Protein AF-D7GGE2-F1 (afdb_monomer_lite)

Structure (mmCIF, N/CA/C/O backbone):
data_AF-D7GGE2-F1
#
_entry.id   AF-D7GGE2-F1
#
loop_
_atom_site.group_PDB
_atom_site.id
_atom_site.type_symbol
_atom_site.label_atom_id
_atom_site.label_alt_id
_atom_site.label_comp_id
_atom_site.label_asym_id
_atom_site.label_entity_id
_atom_site.label_seq_id
_atom_site.pdbx_PDB_ins_code
_atom_site.Cartn_x
_atom_site.Cartn_y
_atom_site.Cartn_z
_atom_site.occupancy
_atom_site.B_iso_or_equiv
_atom_site.auth_seq_id
_atom_site.auth_comp_id
_atom_site.auth_asym_id
_atom_site.auth_atom_id
_atom_site.pdbx_PDB_model_num
ATOM 1 N N . MET A 1 1 ? 4.630 -0.992 7.175 1.00 48.31 1 MET A N 1
ATOM 2 C CA . MET A 1 1 ? 3.558 -1.981 7.423 1.00 48.31 1 MET A CA 1
ATOM 3 C C . MET A 1 1 ? 2.567 -1.372 8.399 1.00 48.31 1 MET A C 1
ATOM 5 O O . MET A 1 1 ? 3.008 -0.940 9.459 1.00 48.31 1 MET A O 1
ATOM 9 N N . LEU A 1 2 ? 1.276 -1.287 8.055 1.00 56.94 2 LEU A N 1
ATOM 10 C CA . LEU A 1 2 ? 0.261 -0.749 8.968 1.00 56.94 2 LEU A CA 1
ATOM 11 C C . LEU A 1 2 ? -0.053 -1.756 10.081 1.00 56.94 2 LEU A C 1
ATOM 13 O O . LEU A 1 2 ? -1.083 -2.418 10.078 1.00 56.94 2 LEU A O 1
ATOM 17 N N . ARG A 1 3 ? 0.817 -1.790 11.096 1.00 64.12 3 ARG A N 1
ATOM 18 C CA . ARG A 1 3 ? 0.481 -2.307 12.434 1.00 64.12 3 ARG A CA 1
ATOM 19 C C . ARG A 1 3 ? -0.680 -1.531 13.081 1.00 64.12 3 ARG A C 1
ATOM 21 O O . ARG A 1 3 ? -1.171 -1.930 14.123 1.00 64.12 3 ARG A O 1
ATOM 28 N N . PHE A 1 4 ? -1.156 -0.459 12.445 1.00 60.34 4 PHE A N 1
ATOM 29 C CA . PHE A 1 4 ? -2.370 0.254 12.826 1.00 60.34 4 PHE A CA 1
ATOM 30 C C . PHE A 1 4 ? -3.636 -0.598 12.739 1.00 60.34 4 PHE A C 1
ATOM 32 O O . PHE A 1 4 ? -4.595 -0.276 13.414 1.00 60.34 4 PHE A O 1
ATOM 39 N N . MET A 1 5 ? -3.673 -1.685 11.963 1.00 64.19 5 MET A N 1
ATOM 40 C CA . MET A 1 5 ? -4.861 -2.548 11.976 1.00 64.19 5 MET A CA 1
ATOM 41 C C . MET A 1 5 ? -5.018 -3.321 13.294 1.00 64.19 5 MET A C 1
ATOM 43 O O . MET A 1 5 ? -6.125 -3.700 13.644 1.00 64.19 5 MET A O 1
ATOM 47 N N . LEU A 1 6 ? -3.925 -3.471 14.051 1.00 62.28 6 LEU A N 1
ATOM 48 C CA . LEU A 1 6 ? -3.840 -4.207 15.326 1.00 62.28 6 LEU A CA 1
ATOM 49 C C . LEU A 1 6 ? -4.468 -3.450 16.494 1.00 62.28 6 LEU A C 1
ATOM 51 O O . LEU A 1 6 ? -4.567 -3.945 17.609 1.00 62.28 6 LEU A O 1
ATOM 55 N N . LEU A 1 7 ? -4.846 -2.216 16.207 1.00 65.19 7 LEU A N 1
ATOM 56 C CA . LEU A 1 7 ? -5.537 -1.294 17.078 1.00 65.19 7 LEU A CA 1
ATOM 57 C C . LEU A 1 7 ? -7.049 -1.538 17.055 1.00 65.19 7 LEU A C 1
ATOM 59 O O . LEU A 1 7 ? -7.742 -1.140 17.982 1.00 65.19 7 LEU A O 1
ATOM 63 N N . ASP A 1 8 ? -7.547 -2.201 16.008 1.00 75.75 8 ASP A N 1
ATOM 64 C CA . ASP A 1 8 ? -8.946 -2.577 15.858 1.00 75.75 8 ASP A CA 1
ATOM 65 C C . ASP A 1 8 ? -9.090 -4.104 15.936 1.00 75.75 8 ASP A C 1
ATOM 67 O O . ASP A 1 8 ? -8.690 -4.839 15.020 1.00 75.75 8 ASP A O 1
ATOM 71 N N . SER A 1 9 ? -9.650 -4.591 17.046 1.00 74.81 9 SER A N 1
ATOM 72 C CA . SER A 1 9 ? -9.810 -6.024 17.317 1.00 74.81 9 SER A CA 1
ATOM 73 C C . SER A 1 9 ? -10.695 -6.716 16.285 1.00 74.81 9 SER A C 1
ATOM 75 O O . SER A 1 9 ? -10.420 -7.858 15.911 1.00 74.81 9 SER A O 1
ATOM 77 N N . ASP A 1 10 ? -11.716 -6.023 15.776 1.00 79.94 10 ASP A N 1
ATOM 78 C CA . ASP A 1 10 ? -12.676 -6.589 14.826 1.00 79.94 10 ASP A CA 1
ATOM 79 C C . ASP A 1 10 ? -12.024 -6.795 13.456 1.00 79.94 10 ASP A C 1
ATOM 81 O O . ASP A 1 10 ? -12.091 -7.891 12.884 1.00 79.94 10 ASP A O 1
ATOM 85 N N . SER A 1 11 ? -11.298 -5.783 12.964 1.00 79.56 11 SER A N 1
ATOM 86 C CA . SER A 1 11 ? -10.504 -5.894 11.735 1.00 79.56 11 SER A CA 1
ATOM 87 C C . SER A 1 11 ? -9.409 -6.957 11.855 1.00 79.56 11 SER A C 1
ATOM 89 O O . SER A 1 11 ? -9.222 -7.759 10.936 1.00 79.56 11 SER A O 1
ATOM 91 N N . THR A 1 12 ? -8.697 -7.005 12.985 1.00 77.38 12 THR A N 1
ATOM 92 C CA . THR A 1 12 ? -7.631 -7.996 13.217 1.00 77.38 12 THR A CA 1
ATOM 93 C C . THR A 1 12 ? -8.187 -9.417 13.243 1.00 77.38 12 THR A C 1
ATOM 95 O O . THR A 1 12 ? -7.659 -10.304 12.569 1.00 77.38 12 THR A O 1
ATOM 98 N N . SER A 1 13 ? -9.299 -9.627 13.950 1.00 78.69 13 SER A N 1
ATOM 99 C CA . SER A 1 13 ? -9.987 -10.917 14.025 1.00 78.69 13 SER A CA 1
ATOM 100 C C . SER A 1 13 ? -10.479 -11.378 12.655 1.00 78.69 13 SER A C 1
ATOM 102 O O . SER A 1 13 ? -10.303 -12.541 12.283 1.00 78.69 13 SER A O 1
ATOM 104 N N . ALA A 1 14 ? -11.078 -10.476 11.874 1.00 82.12 14 ALA A N 1
ATOM 105 C CA . ALA A 1 14 ? -11.549 -10.784 10.528 1.00 82.12 14 ALA A CA 1
ATOM 106 C C . ALA A 1 14 ? -10.396 -11.167 9.591 1.00 82.12 14 ALA A C 1
ATOM 108 O O . ALA A 1 14 ? -10.491 -12.162 8.869 1.00 82.12 14 ALA A O 1
ATOM 109 N N . PHE A 1 15 ? -9.289 -10.425 9.653 1.00 81.44 15 PHE A N 1
ATOM 110 C CA . PHE A 1 15 ? -8.089 -10.712 8.875 1.00 81.44 15 PHE A CA 1
ATOM 111 C C . PHE A 1 15 ? -7.464 -12.063 9.250 1.00 81.44 15 PHE A C 1
ATOM 113 O O . PHE A 1 15 ? -7.181 -12.877 8.372 1.00 81.44 15 PHE A O 1
ATOM 120 N N . ALA A 1 16 ? -7.310 -12.347 10.548 1.00 78.19 16 ALA A N 1
ATOM 121 C CA . ALA A 1 16 ? -6.766 -13.618 11.025 1.00 78.19 16 ALA A CA 1
ATOM 122 C C . ALA A 1 16 ? -7.660 -14.811 10.635 1.00 78.19 16 ALA A C 1
ATOM 124 O O . ALA A 1 16 ? -7.163 -15.845 10.202 1.00 78.19 16 ALA A O 1
ATOM 125 N N . ARG A 1 17 ? -8.993 -14.674 10.701 1.00 78.62 17 ARG A N 1
ATOM 126 C CA . ARG A 1 17 ? -9.925 -15.738 10.274 1.00 78.62 17 ARG A CA 1
ATOM 127 C C . ARG A 1 17 ? -9.842 -16.049 8.781 1.00 78.62 17 ARG A C 1
ATOM 129 O O . ARG A 1 17 ? -10.069 -17.195 8.396 1.00 78.62 17 ARG A O 1
ATOM 136 N N . ALA A 1 18 ? -9.534 -15.054 7.952 1.00 75.81 18 ALA A N 1
ATOM 137 C CA . ALA A 1 18 ? -9.360 -15.248 6.517 1.00 75.81 18 ALA A CA 1
ATOM 138 C C . ALA A 1 18 ? -8.073 -16.026 6.172 1.00 75.81 18 ALA A C 1
ATOM 140 O O . ALA A 1 18 ? -7.985 -16.599 5.085 1.00 75.81 18 ALA A O 1
ATOM 141 N N . HIS A 1 19 ? -7.109 -16.128 7.100 1.00 70.50 19 HIS A N 1
ATOM 142 C CA . HIS A 1 19 ? -5.792 -16.710 6.843 1.00 70.50 19 HIS A CA 1
ATOM 143 C C . HIS A 1 19 ? -5.395 -17.816 7.812 1.00 70.50 19 HIS A C 1
ATOM 145 O O . HIS A 1 19 ? -5.079 -17.583 8.970 1.00 70.50 19 HIS A O 1
ATOM 151 N N . ARG A 1 20 ? -5.228 -19.038 7.296 1.00 64.62 20 ARG A N 1
ATOM 152 C CA . ARG A 1 20 ? -4.764 -20.184 8.107 1.00 64.62 20 ARG A CA 1
ATOM 153 C C . ARG A 1 20 ? -3.349 -20.013 8.676 1.00 64.62 20 ARG A C 1
ATOM 155 O O . ARG A 1 20 ? -3.001 -20.698 9.635 1.00 64.62 20 ARG A O 1
ATOM 162 N N . ASN A 1 21 ? -2.545 -19.138 8.069 1.00 67.62 21 ASN A N 1
ATOM 163 C CA . ASN A 1 21 ? -1.145 -18.916 8.433 1.00 67.62 21 ASN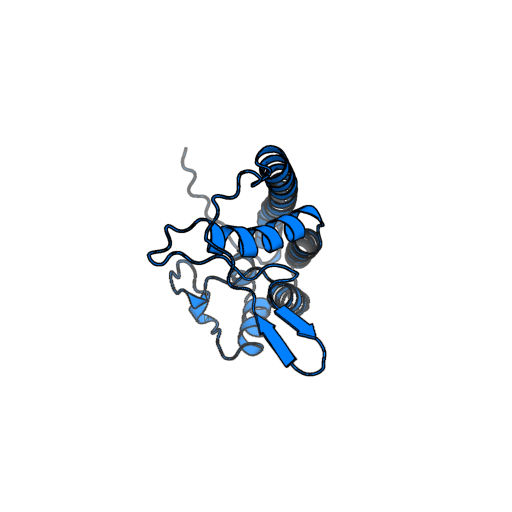 A CA 1
ATOM 164 C C . ASN A 1 21 ? -0.938 -17.732 9.382 1.00 67.62 21 ASN A C 1
ATOM 166 O O . ASN A 1 21 ? 0.179 -17.567 9.864 1.00 67.62 21 ASN A O 1
ATOM 170 N N . TYR A 1 22 ? -1.978 -16.931 9.633 1.00 70.88 22 TYR A N 1
ATOM 171 C CA . TYR A 1 22 ? -1.910 -15.791 10.538 1.00 70.88 22 TYR A CA 1
ATOM 172 C C . TYR A 1 22 ? -2.836 -16.027 11.721 1.00 70.88 22 TYR A C 1
ATOM 174 O O . TYR A 1 22 ? -4.004 -16.376 11.576 1.00 70.88 22 TYR A O 1
ATOM 182 N N . ARG A 1 23 ? -2.298 -15.838 12.916 1.00 71.94 23 ARG A N 1
ATOM 183 C CA . ARG A 1 23 ? -3.038 -15.861 14.172 1.00 71.94 23 ARG A CA 1
ATOM 184 C C . ARG A 1 23 ? -3.061 -14.452 14.727 1.00 71.94 23 ARG A C 1
ATOM 186 O O . ARG A 1 23 ? -2.125 -13.690 14.527 1.00 71.94 23 ARG A O 1
ATOM 193 N N . GLU A 1 24 ? -4.090 -14.128 15.494 1.00 71.31 24 GLU A N 1
ATOM 194 C CA . GLU A 1 24 ? -4.173 -12.846 16.202 1.00 71.31 24 GLU A CA 1
ATOM 195 C C . GLU A 1 24 ? -2.908 -12.569 17.042 1.00 71.31 24 GLU A C 1
ATOM 197 O O . GLU A 1 24 ? -2.369 -11.467 17.028 1.00 71.31 24 GLU A O 1
ATOM 202 N N . ALA A 1 25 ? -2.347 -13.616 17.658 1.00 73.38 25 ALA A N 1
ATOM 203 C CA . ALA A 1 25 ? -1.096 -13.553 18.414 1.00 73.38 25 ALA A CA 1
ATOM 204 C C . ALA A 1 25 ? 0.140 -13.145 17.584 1.00 73.38 25 ALA A C 1
ATOM 206 O O . ALA A 1 25 ? 1.079 -12.581 18.145 1.00 73.38 25 ALA A O 1
ATOM 207 N N . ASP A 1 26 ? 0.156 -13.381 16.264 1.00 71.25 26 ASP A N 1
ATOM 208 C CA . ASP A 1 26 ? 1.262 -12.947 15.391 1.00 71.25 26 ASP A CA 1
ATOM 209 C C . ASP A 1 26 ? 1.354 -11.418 15.312 1.00 71.25 26 ASP A C 1
ATOM 211 O O . ASP A 1 26 ? 2.394 -10.860 14.948 1.00 71.25 26 ASP A O 1
ATOM 215 N N . PHE A 1 27 ? 0.273 -10.748 15.703 1.00 69.44 27 PHE A N 1
ATOM 216 C CA . PHE A 1 27 ? 0.123 -9.312 15.703 1.00 69.44 27 PHE A CA 1
ATOM 217 C C . PHE A 1 27 ? 0.161 -8.677 17.098 1.00 69.44 27 PHE A C 1
ATOM 219 O O . PHE A 1 27 ? -0.226 -7.523 17.266 1.00 69.44 27 PHE A O 1
ATOM 226 N N . ALA A 1 28 ? 0.631 -9.390 18.120 1.00 67.44 28 ALA A N 1
ATOM 227 C CA . ALA A 1 28 ? 0.817 -8.767 19.424 1.00 67.44 28 ALA A CA 1
ATOM 228 C C . ALA A 1 28 ? 1.745 -7.530 19.316 1.00 67.44 28 ALA A C 1
ATOM 230 O O . ALA A 1 28 ? 2.724 -7.552 18.551 1.00 67.44 28 ALA A O 1
ATOM 231 N N . PRO A 1 29 ? 1.482 -6.448 20.076 1.00 64.88 29 PRO A N 1
ATOM 232 C CA . PRO A 1 29 ? 2.418 -5.335 20.198 1.00 64.88 29 PRO A CA 1
ATOM 233 C C . PRO A 1 29 ? 3.826 -5.843 20.535 1.00 64.88 29 PRO A C 1
ATOM 235 O O . PRO A 1 29 ? 3.981 -6.782 21.311 1.00 64.88 29 PRO A O 1
ATOM 238 N N . HIS A 1 30 ? 4.855 -5.237 19.936 1.00 65.56 30 HIS A N 1
ATOM 239 C CA . HIS A 1 30 ? 6.267 -5.629 20.103 1.00 65.56 30 HIS A CA 1
ATOM 240 C C . HIS A 1 30 ? 6.638 -7.043 19.619 1.00 65.56 30 HIS A C 1
ATOM 242 O O . HIS A 1 30 ? 7.744 -7.503 19.881 1.00 65.56 30 HIS A O 1
ATOM 248 N N . SER A 1 31 ? 5.765 -7.724 18.873 1.00 68.75 31 SER A N 1
ATOM 249 C CA . SER A 1 31 ? 6.117 -9.000 18.253 1.00 68.75 31 SER A CA 1
ATOM 250 C C . SER A 1 31 ? 7.208 -8.828 17.187 1.00 68.75 31 SER A C 1
ATOM 252 O O . SER A 1 31 ? 7.060 -8.062 16.222 1.00 68.75 31 SER A O 1
ATOM 254 N N . ASP A 1 32 ? 8.280 -9.604 17.342 1.00 69.38 32 ASP A N 1
ATOM 255 C CA . ASP A 1 32 ? 9.333 -9.805 16.339 1.00 69.38 32 ASP A CA 1
ATOM 256 C C . ASP A 1 32 ? 9.072 -11.037 15.462 1.00 69.38 32 ASP A C 1
ATOM 258 O O . ASP A 1 32 ? 9.879 -11.378 14.591 1.00 69.38 32 ASP A O 1
ATOM 262 N N . ALA A 1 33 ? 7.939 -11.721 15.661 1.00 70.44 33 ALA A N 1
ATOM 263 C CA . ALA A 1 33 ? 7.592 -12.890 14.872 1.00 70.44 33 ALA A CA 1
ATOM 264 C C . ALA A 1 33 ? 7.546 -12.514 13.391 1.00 70.44 33 ALA A C 1
ATOM 266 O O . ALA A 1 33 ? 6.838 -11.591 12.993 1.00 70.44 33 ALA A O 1
ATOM 267 N N . ARG A 1 34 ? 8.262 -13.270 12.553 1.00 68.38 34 ARG A N 1
ATOM 268 C CA . ARG A 1 34 ? 8.316 -13.040 11.101 1.00 68.38 34 ARG A CA 1
ATOM 269 C C . ARG A 1 34 ? 6.925 -12.997 10.459 1.00 68.38 34 ARG A C 1
ATOM 271 O O . ARG A 1 34 ? 6.727 -12.249 9.511 1.00 68.38 34 ARG A O 1
ATOM 278 N N . GLN A 1 35 ? 5.970 -13.762 10.986 1.00 67.94 35 GLN A N 1
ATOM 279 C CA . GLN A 1 35 ? 4.584 -13.761 10.506 1.00 67.94 35 GLN A CA 1
ATOM 280 C C . GLN A 1 35 ? 3.885 -12.418 10.741 1.00 67.94 35 GLN A C 1
ATOM 282 O O . GLN A 1 35 ? 3.046 -12.012 9.948 1.00 67.94 35 GLN A O 1
ATOM 287 N N . GLY A 1 36 ? 4.306 -11.651 11.743 1.00 63.38 36 GLY A N 1
ATOM 288 C CA . GLY A 1 36 ? 3.843 -10.284 11.934 1.00 63.38 36 GLY A CA 1
ATOM 289 C C . GLY A 1 36 ? 4.321 -9.314 10.850 1.00 63.38 36 GLY A C 1
ATOM 290 O O . GLY A 1 36 ? 3.873 -8.176 10.864 1.00 63.38 36 GLY A O 1
ATOM 291 N N . TRP A 1 37 ? 5.210 -9.713 9.924 1.00 68.56 37 TRP A N 1
ATOM 292 C CA . TRP A 1 37 ? 5.755 -8.877 8.846 1.00 68.56 37 TRP A CA 1
ATOM 293 C C . TRP A 1 37 ? 5.026 -9.146 7.524 1.00 68.56 37 TRP A C 1
ATOM 295 O O . TRP A 1 37 ? 5.500 -9.872 6.648 1.00 68.56 37 TRP A O 1
ATOM 305 N N . LEU A 1 38 ? 3.845 -8.550 7.384 1.00 70.56 38 LEU A N 1
ATOM 306 C CA . LEU A 1 38 ? 2.998 -8.670 6.203 1.00 70.56 38 LEU A CA 1
ATOM 307 C C . LEU A 1 38 ? 3.685 -8.102 4.950 1.00 70.56 38 LEU A C 1
ATOM 309 O O . LEU A 1 38 ? 4.233 -6.995 4.955 1.00 70.56 38 LEU A O 1
ATOM 313 N N . THR A 1 39 ? 3.627 -8.857 3.851 1.00 71.94 39 THR A N 1
ATOM 314 C CA . THR A 1 39 ? 4.181 -8.429 2.558 1.00 71.94 39 THR A CA 1
ATOM 315 C C . THR A 1 39 ? 3.194 -7.521 1.844 1.00 71.94 39 THR A C 1
ATOM 317 O O . THR A 1 39 ? 2.077 -7.935 1.558 1.00 71.94 39 THR A O 1
ATOM 320 N N . PHE A 1 40 ? 3.609 -6.305 1.500 1.00 80.69 40 PHE A N 1
ATOM 321 C CA . PHE A 1 40 ? 2.762 -5.366 0.775 1.00 80.69 40 PHE A CA 1
ATOM 322 C C . PHE A 1 40 ? 2.542 -5.825 -0.675 1.00 80.69 40 PHE A C 1
ATOM 324 O O . PHE A 1 40 ? 3.401 -5.642 -1.530 1.00 80.69 40 PHE A O 1
ATOM 331 N N . ASN A 1 41 ? 1.411 -6.482 -0.929 1.00 80.38 41 ASN A N 1
ATOM 332 C CA . ASN A 1 41 ? 1.017 -6.995 -2.239 1.00 80.38 41 ASN A CA 1
ATOM 333 C C . ASN A 1 41 ? -0.493 -6.798 -2.469 1.00 80.38 41 ASN A C 1
ATOM 335 O O . ASN A 1 41 ? -1.231 -6.422 -1.556 1.00 80.38 41 ASN A O 1
ATOM 339 N N . LYS A 1 42 ? -0.962 -7.046 -3.699 1.00 82.69 42 LYS A N 1
ATOM 340 C CA . LYS A 1 42 ? -2.371 -6.846 -4.082 1.00 82.69 42 LYS A CA 1
ATOM 341 C C . LYS A 1 42 ? -3.348 -7.632 -3.214 1.00 82.69 42 LYS A C 1
ATOM 343 O O . LYS A 1 42 ? -4.331 -7.061 -2.752 1.00 82.69 42 LYS A O 1
ATOM 348 N N . THR A 1 43 ? -3.058 -8.910 -2.991 1.00 83.69 43 THR A N 1
ATOM 349 C CA . THR A 1 43 ? -3.889 -9.797 -2.174 1.00 83.69 43 THR A CA 1
ATOM 350 C C . THR A 1 43 ? -4.028 -9.248 -0.760 1.00 83.69 43 THR A C 1
ATOM 352 O O . THR A 1 43 ? -5.146 -9.015 -0.313 1.00 83.69 43 THR A O 1
ATOM 355 N N . LEU A 1 44 ? -2.905 -8.911 -0.122 1.00 82.69 44 LEU A N 1
ATOM 356 C CA . LEU A 1 44 ? -2.891 -8.354 1.223 1.00 82.69 44 LEU A CA 1
ATOM 357 C C . LEU A 1 44 ? -3.723 -7.076 1.303 1.00 82.69 44 LEU A C 1
ATOM 359 O O . LEU A 1 44 ? -4.556 -6.943 2.188 1.00 82.69 44 LEU A O 1
ATOM 363 N N . VAL A 1 45 ? -3.512 -6.120 0.398 1.00 86.25 45 VAL A N 1
ATOM 364 C CA . VAL A 1 45 ? -4.232 -4.840 0.465 1.00 86.25 45 VAL A CA 1
ATOM 365 C C . VAL A 1 45 ? -5.737 -5.033 0.279 1.00 86.25 45 VAL A C 1
ATOM 367 O O . VAL A 1 45 ? -6.517 -4.430 1.011 1.00 86.25 45 VAL A O 1
ATOM 370 N N . SER A 1 46 ? -6.155 -5.921 -0.626 1.00 85.94 46 SER A N 1
ATOM 371 C CA . SER A 1 46 ? -7.571 -6.263 -0.798 1.00 85.94 46 SER A CA 1
ATOM 372 C C . SER A 1 46 ? -8.177 -6.887 0.467 1.00 85.94 46 SER A C 1
ATOM 374 O O . SER A 1 46 ? -9.314 -6.589 0.832 1.00 85.94 46 SER A O 1
ATOM 376 N N . GLU A 1 47 ? -7.411 -7.707 1.182 1.00 84.81 47 GLU A N 1
ATOM 377 C CA . GLU A 1 47 ? -7.837 -8.303 2.450 1.00 84.81 47 GLU A CA 1
ATOM 378 C C . GLU A 1 47 ? -7.910 -7.268 3.577 1.00 84.81 47 GLU A C 1
ATOM 380 O O . 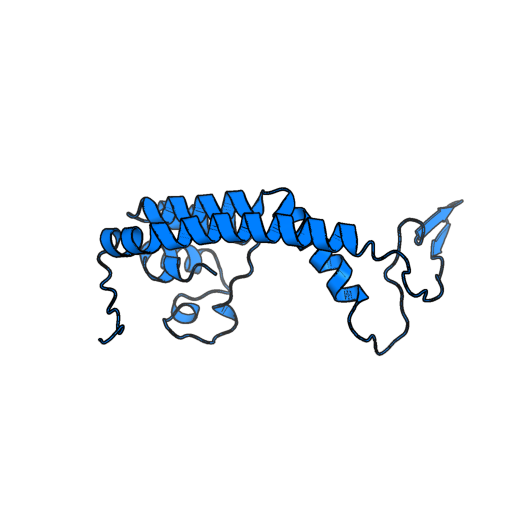GLU A 1 47 ? -8.868 -7.277 4.347 1.00 84.81 47 GLU A O 1
ATOM 385 N N . LEU A 1 48 ? -6.961 -6.327 3.643 1.00 85.50 48 LEU A N 1
ATOM 386 C CA . LEU A 1 48 ? -7.027 -5.190 4.569 1.00 85.50 48 LEU A CA 1
ATOM 387 C C . LEU A 1 48 ? -8.272 -4.332 4.286 1.00 85.50 48 LEU A C 1
ATOM 389 O O . LEU A 1 48 ? -8.948 -3.894 5.216 1.00 85.50 48 LEU A O 1
ATOM 393 N N . GLN A 1 49 ? -8.627 -4.120 3.013 1.00 88.50 49 GLN A N 1
ATOM 394 C CA . GLN A 1 49 ? -9.862 -3.417 2.644 1.00 88.50 49 GLN A CA 1
ATOM 395 C C . GLN A 1 49 ? -11.102 -4.179 3.115 1.00 88.50 49 GLN A C 1
ATOM 397 O O . GLN A 1 49 ? -12.040 -3.572 3.624 1.00 88.50 49 GLN A O 1
ATOM 402 N N . ALA A 1 50 ? -11.125 -5.503 2.953 1.00 87.94 50 ALA A N 1
ATOM 403 C CA . ALA A 1 50 ? -12.234 -6.325 3.424 1.00 87.94 50 ALA A CA 1
ATOM 404 C C . ALA A 1 50 ? -12.362 -6.288 4.956 1.00 87.94 50 ALA A C 1
ATOM 406 O O . ALA A 1 50 ? -13.470 -6.123 5.461 1.00 87.94 50 ALA A O 1
ATOM 407 N N . ALA A 1 51 ? -11.243 -6.382 5.680 1.00 84.69 51 ALA A N 1
ATOM 408 C CA . ALA A 1 51 ? -11.210 -6.336 7.140 1.00 84.69 51 ALA A CA 1
ATOM 409 C C . ALA A 1 51 ? -11.690 -4.980 7.682 1.00 84.69 51 ALA A C 1
ATOM 411 O O . ALA A 1 51 ? -12.592 -4.928 8.513 1.00 84.69 51 ALA A O 1
ATOM 412 N N . THR A 1 52 ? -11.172 -3.875 7.141 1.00 87.50 52 THR A N 1
ATOM 413 C CA . THR A 1 52 ? -11.503 -2.516 7.611 1.00 87.50 52 THR A CA 1
ATOM 414 C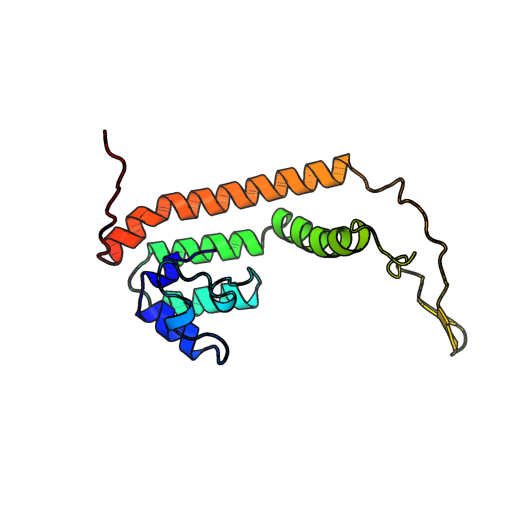 C . THR A 1 52 ? -12.937 -2.069 7.321 1.00 87.50 52 THR A C 1
ATOM 416 O O . THR A 1 52 ? -13.405 -1.095 7.913 1.00 87.50 52 THR A O 1
ATOM 419 N N . ARG A 1 53 ? -13.690 -2.786 6.474 1.00 86.88 53 ARG A N 1
ATOM 420 C CA . ARG A 1 53 ? -15.147 -2.582 6.335 1.00 86.88 53 ARG A CA 1
ATOM 421 C C . ARG A 1 53 ? -15.917 -2.910 7.611 1.00 86.88 53 ARG A C 1
ATOM 423 O O . ARG A 1 53 ? -17.010 -2.385 7.785 1.00 86.88 53 ARG A O 1
ATOM 430 N N . LEU A 1 54 ? -15.368 -3.774 8.463 1.00 85.94 54 LEU A N 1
ATOM 431 C CA . LEU A 1 54 ? -15.959 -4.127 9.753 1.00 85.94 54 LEU A CA 1
ATOM 432 C C . LEU A 1 54 ? -15.570 -3.139 10.858 1.00 85.94 54 LEU A C 1
ATOM 434 O O . LEU A 1 54 ? -16.218 -3.114 11.896 1.00 85.94 54 LEU A O 1
ATOM 438 N N . SER A 1 55 ? -14.555 -2.305 10.620 1.00 84.69 55 SER A N 1
ATOM 439 C CA . SER A 1 55 ? -14.129 -1.281 11.568 1.00 84.69 55 SER A CA 1
ATOM 440 C C . SER A 1 55 ? -15.170 -0.176 11.718 1.00 84.69 55 SER A C 1
ATOM 442 O O . SER A 1 55 ? -15.783 0.262 10.740 1.00 84.69 55 SER A O 1
ATOM 444 N N . SER A 1 56 ? -15.303 0.379 12.918 1.00 85.81 56 SER A N 1
ATOM 445 C CA . SER A 1 56 ? -16.035 1.632 13.130 1.00 85.81 56 SER A CA 1
ATOM 446 C C . SER A 1 56 ? -15.256 2.857 12.625 1.00 85.81 56 SER A C 1
ATOM 448 O O . SER A 1 56 ? -15.873 3.866 12.278 1.00 85.81 56 SER A O 1
ATOM 450 N N . SER A 1 57 ? -13.925 2.764 12.496 1.00 88.38 57 SER A N 1
ATOM 451 C CA . SER A 1 57 ? -13.060 3.890 12.128 1.00 88.38 57 SER A CA 1
ATOM 452 C C . SER A 1 57 ? -13.099 4.198 10.628 1.00 88.38 57 SER A C 1
ATOM 454 O O . SER A 1 57 ? -12.698 3.394 9.780 1.00 88.38 57 SER A O 1
ATOM 456 N N . ALA A 1 58 ? -13.555 5.405 10.283 1.00 90.50 58 ALA A N 1
ATOM 457 C CA . ALA A 1 58 ? -13.513 5.904 8.910 1.00 90.50 58 ALA A CA 1
ATOM 458 C C . ALA A 1 58 ? -12.084 6.255 8.490 1.00 90.50 58 ALA A C 1
ATOM 460 O O . ALA A 1 58 ? -11.686 5.956 7.362 1.00 90.50 58 ALA A O 1
ATOM 461 N N . ALA A 1 59 ? -11.292 6.807 9.411 1.00 90.12 59 ALA A N 1
ATOM 462 C CA . ALA A 1 59 ? -9.895 7.121 9.153 1.00 90.12 59 ALA A CA 1
ATOM 463 C C . ALA A 1 59 ? -9.066 5.859 8.844 1.00 90.12 59 ALA A C 1
ATOM 465 O O . ALA A 1 59 ? -8.196 5.899 7.972 1.00 90.12 59 ALA A O 1
ATOM 466 N N . LEU A 1 60 ? -9.368 4.720 9.481 1.00 88.00 60 LEU A N 1
ATOM 467 C CA . LEU A 1 60 ? -8.686 3.451 9.213 1.00 88.00 60 LEU A CA 1
ATOM 468 C C . LEU A 1 60 ? -8.966 2.949 7.791 1.00 88.00 60 LEU A C 1
ATOM 470 O O . LEU A 1 60 ? -8.052 2.487 7.106 1.00 88.00 60 LEU A O 1
ATOM 474 N N . ARG A 1 61 ? -10.206 3.096 7.310 1.00 90.06 61 ARG A N 1
ATOM 475 C CA . ARG A 1 61 ? -10.555 2.786 5.915 1.00 90.06 61 ARG A CA 1
ATOM 476 C C . ARG A 1 61 ? -9.795 3.680 4.937 1.00 90.06 61 ARG A C 1
ATOM 478 O O . ARG A 1 61 ? -9.210 3.172 3.984 1.00 90.06 61 ARG A O 1
ATOM 485 N N . GLU A 1 62 ? -9.735 4.982 5.203 1.00 91.81 62 GLU A N 1
ATOM 486 C CA . GLU A 1 62 ? -8.993 5.945 4.374 1.00 91.81 62 GLU A CA 1
ATOM 487 C C . GLU A 1 62 ? -7.487 5.655 4.310 1.00 91.81 62 GLU A C 1
ATOM 489 O O . GLU A 1 62 ? -6.858 5.833 3.264 1.00 91.81 62 GLU A O 1
ATOM 494 N N . MET A 1 63 ? -6.892 5.154 5.398 1.00 90.81 63 MET A N 1
ATOM 495 C CA . MET A 1 63 ? -5.502 4.693 5.378 1.00 90.81 63 MET A CA 1
ATOM 496 C C . MET A 1 63 ? -5.295 3.515 4.428 1.00 90.81 63 MET A C 1
ATOM 498 O O . MET A 1 63 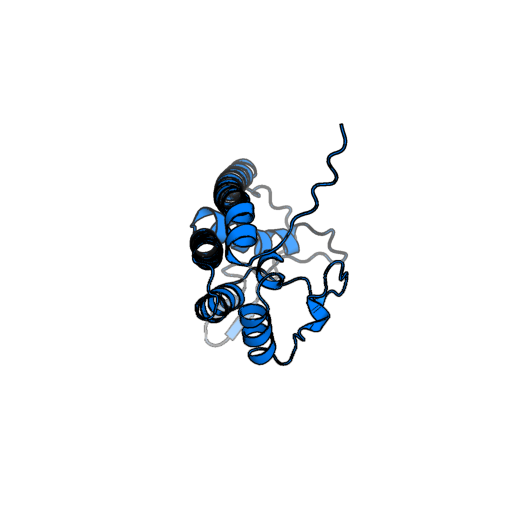? -4.307 3.480 3.693 1.00 90.81 63 MET A O 1
ATOM 502 N N . VAL A 1 64 ? -6.202 2.536 4.453 1.00 89.81 64 VAL A N 1
ATOM 503 C CA . VAL A 1 64 ? -6.104 1.361 3.582 1.00 89.81 64 VAL A CA 1
ATOM 504 C C . VAL A 1 64 ? -6.381 1.732 2.123 1.00 89.81 64 VAL A C 1
ATOM 506 O O . VAL A 1 64 ? -5.737 1.182 1.234 1.00 89.81 64 VAL A O 1
ATOM 509 N N . ILE A 1 65 ? -7.250 2.710 1.857 1.00 91.50 65 ILE A N 1
ATOM 510 C CA . ILE A 1 65 ? -7.430 3.277 0.511 1.00 91.50 65 ILE A CA 1
ATOM 511 C C . ILE A 1 65 ? -6.127 3.918 0.018 1.00 91.50 65 ILE A C 1
ATOM 513 O O . ILE A 1 65 ? -5.683 3.609 -1.081 1.00 91.50 65 ILE A O 1
ATOM 517 N N . ALA A 1 66 ? -5.452 4.724 0.844 1.00 91.88 66 ALA A N 1
ATOM 518 C CA . ALA A 1 66 ? -4.175 5.340 0.468 1.00 91.88 66 ALA A CA 1
ATOM 519 C C . ALA A 1 66 ? -3.084 4.304 0.131 1.00 91.88 66 ALA A C 1
ATOM 521 O O . ALA A 1 66 ? -2.237 4.527 -0.734 1.00 91.88 66 ALA A O 1
ATOM 522 N N . LEU A 1 67 ? -3.098 3.156 0.814 1.00 90.81 67 LEU A N 1
ATOM 523 C CA . LEU A 1 67 ? -2.241 2.028 0.466 1.00 90.81 67 LEU A CA 1
ATOM 524 C C . LEU A 1 67 ? -2.611 1.390 -0.877 1.00 90.81 67 LEU A C 1
ATOM 526 O O . LEU A 1 67 ? -1.726 1.017 -1.640 1.00 90.81 67 LEU A O 1
ATOM 530 N N . ASP A 1 68 ? -3.900 1.213 -1.142 1.00 92.19 68 ASP A N 1
ATOM 531 C CA . ASP A 1 68 ? -4.398 0.654 -2.398 1.00 92.19 68 ASP A CA 1
ATOM 532 C C . ASP A 1 68 ? -4.007 1.533 -3.588 1.00 92.19 68 ASP A C 1
ATOM 534 O O . ASP A 1 68 ? -3.448 1.038 -4.565 1.00 92.19 68 ASP A O 1
ATOM 538 N N . GLU A 1 69 ? -4.178 2.847 -3.439 1.00 93.38 69 GLU A N 1
ATOM 539 C CA . GLU A 1 69 ? -3.749 3.860 -4.405 1.00 93.38 69 GLU A CA 1
ATOM 540 C C . GLU A 1 69 ? -2.233 3.828 -4.635 1.00 93.38 69 GLU A C 1
ATOM 542 O O . GLU A 1 69 ? -1.795 3.853 -5.783 1.00 93.38 69 GLU A O 1
ATOM 547 N N . LEU A 1 70 ? -1.423 3.718 -3.571 1.00 92.62 70 LEU A N 1
ATOM 548 C CA . LEU A 1 70 ? 0.030 3.566 -3.698 1.00 92.62 70 LEU A CA 1
ATOM 549 C C . LEU A 1 70 ? 0.392 2.286 -4.449 1.00 92.62 70 LEU A C 1
ATOM 551 O O . LEU A 1 70 ? 1.248 2.304 -5.323 1.00 92.62 70 LEU A O 1
ATOM 555 N N . ARG A 1 71 ? -0.240 1.156 -4.121 1.00 90.06 71 ARG A N 1
ATOM 556 C CA . ARG A 1 71 ? 0.024 -0.104 -4.825 1.00 90.06 71 ARG A CA 1
ATOM 557 C C . ARG A 1 71 ? -0.291 0.032 -6.316 1.00 90.06 71 ARG A C 1
ATOM 559 O O . ARG A 1 71 ? 0.431 -0.511 -7.152 1.00 90.06 71 ARG A O 1
ATOM 566 N N . ASP A 1 72 ? -1.365 0.744 -6.638 1.00 90.94 72 ASP A N 1
ATOM 567 C CA . ASP A 1 72 ? -1.809 0.960 -8.009 1.00 90.94 72 ASP A CA 1
ATOM 568 C C . ASP A 1 72 ? -1.154 2.174 -8.690 1.00 90.94 72 ASP A C 1
ATOM 570 O O . ASP A 1 72 ? -1.464 2.474 -9.852 1.00 90.94 72 ASP A O 1
ATOM 574 N N . SER A 1 73 ? -0.196 2.835 -8.042 1.00 92.19 73 SER A N 1
ATOM 575 C CA . SER A 1 73 ? 0.554 3.915 -8.665 1.00 92.19 73 SER A CA 1
ATOM 576 C C . SER A 1 73 ? 1.565 3.365 -9.676 1.00 92.19 73 SER A C 1
ATOM 578 O O . SER A 1 73 ? 2.134 2.276 -9.539 1.00 92.19 73 SER A O 1
ATOM 580 N N . ALA A 1 74 ? 1.768 4.111 -10.763 1.00 88.19 74 ALA A N 1
ATOM 581 C CA . ALA A 1 74 ? 2.690 3.699 -11.816 1.00 88.19 74 ALA A CA 1
ATOM 582 C C . ALA A 1 74 ? 4.149 3.701 -11.331 1.00 88.19 74 ALA A C 1
ATOM 584 O O . ALA A 1 74 ? 4.898 2.791 -11.692 1.00 88.19 74 ALA A O 1
ATOM 585 N N . GLY A 1 75 ? 4.536 4.675 -10.498 1.00 85.94 75 GLY A N 1
ATOM 586 C CA . GLY A 1 75 ? 5.878 4.750 -9.927 1.00 85.94 75 GLY A CA 1
ATOM 587 C C . GLY A 1 75 ? 6.171 3.570 -9.004 1.00 85.94 75 GLY A C 1
ATOM 588 O O . GLY A 1 75 ? 7.183 2.892 -9.187 1.00 85.94 75 GLY A O 1
ATOM 589 N N . TYR A 1 76 ? 5.262 3.255 -8.077 1.00 87.62 76 TYR A N 1
ATOM 590 C CA . TYR A 1 76 ? 5.430 2.125 -7.162 1.00 87.62 76 TYR A CA 1
ATOM 591 C C . TYR A 1 76 ? 5.501 0.777 -7.889 1.00 87.62 76 TYR A C 1
ATOM 593 O O . TYR A 1 76 ? 6.419 -0.001 -7.629 1.00 87.62 76 TYR A O 1
ATOM 601 N N . ARG A 1 77 ? 4.600 0.510 -8.849 1.00 86.25 77 ARG A N 1
ATOM 602 C CA . ARG A 1 77 ? 4.677 -0.718 -9.665 1.00 86.25 77 ARG A CA 1
ATOM 603 C C . ARG A 1 77 ? 5.993 -0.816 -10.427 1.00 86.25 77 ARG A C 1
ATOM 605 O O . ARG A 1 77 ? 6.648 -1.851 -10.385 1.00 86.25 77 ARG A O 1
ATOM 612 N N . GLY A 1 78 ? 6.418 0.278 -11.063 1.00 81.75 78 GLY A N 1
ATOM 613 C CA . GLY A 1 78 ? 7.692 0.320 -11.780 1.00 81.75 78 GLY A CA 1
ATOM 614 C C . GLY A 1 78 ? 8.897 0.051 -10.872 1.00 81.75 78 GLY A C 1
ATOM 615 O O . GLY A 1 78 ? 9.865 -0.581 -11.302 1.00 81.75 78 GLY A O 1
ATOM 616 N N . LEU A 1 79 ? 8.839 0.494 -9.612 1.00 83.31 79 LEU A N 1
ATOM 617 C CA . LEU A 1 79 ? 9.851 0.198 -8.602 1.00 83.31 79 LEU A CA 1
ATOM 618 C C . LEU A 1 79 ? 9.833 -1.277 -8.173 1.00 83.31 79 LEU A C 1
ATOM 620 O O . LEU A 1 79 ? 10.903 -1.880 -8.096 1.00 83.31 79 LEU A O 1
ATOM 624 N N . ASP A 1 80 ? 8.664 -1.863 -7.899 1.00 80.75 80 ASP A N 1
ATOM 625 C CA . ASP A 1 80 ? 8.559 -3.262 -7.454 1.00 80.75 80 ASP A CA 1
ATOM 626 C C . ASP A 1 80 ? 8.943 -4.254 -8.570 1.00 80.75 80 ASP A C 1
ATOM 628 O O . ASP A 1 80 ? 9.739 -5.169 -8.337 1.00 80.75 80 ASP A O 1
ATOM 632 N N . ASP A 1 81 ? 8.525 -3.993 -9.814 1.00 76.06 81 ASP A N 1
ATOM 633 C CA . ASP A 1 81 ? 8.949 -4.759 -10.996 1.00 76.06 81 ASP A CA 1
ATOM 634 C C . ASP A 1 81 ? 10.480 -4.738 -11.150 1.00 76.06 81 ASP A C 1
ATOM 636 O O . ASP A 1 81 ? 11.138 -5.761 -11.383 1.00 76.06 81 ASP A O 1
ATOM 640 N N . ARG A 1 82 ? 11.088 -3.558 -10.962 1.00 71.06 82 ARG A N 1
ATOM 641 C CA . ARG A 1 82 ? 12.547 -3.393 -10.998 1.00 71.06 82 ARG A CA 1
ATOM 642 C C . ARG A 1 82 ? 13.238 -4.062 -9.825 1.00 71.06 82 ARG A C 1
ATOM 644 O O . ARG A 1 82 ? 14.291 -4.655 -10.040 1.00 71.06 82 ARG A O 1
ATOM 651 N N . ARG A 1 83 ? 12.674 -4.023 -8.615 1.00 72.44 83 ARG A N 1
ATOM 652 C CA . ARG A 1 83 ? 13.209 -4.736 -7.446 1.00 72.44 83 ARG A CA 1
ATOM 653 C C . ARG A 1 83 ? 13.335 -6.227 -7.741 1.00 72.44 83 ARG A C 1
ATOM 655 O O . ARG A 1 83 ? 14.382 -6.798 -7.442 1.00 72.44 83 ARG A O 1
ATOM 662 N N . GLY A 1 84 ? 12.326 -6.835 -8.366 1.00 65.38 84 GLY A N 1
ATOM 663 C CA . GLY A 1 84 ? 12.380 -8.234 -8.799 1.00 65.38 84 GLY A CA 1
ATOM 664 C C . GLY A 1 84 ? 13.547 -8.512 -9.753 1.00 65.38 84 GLY A C 1
ATOM 665 O O . GLY A 1 84 ? 14.282 -9.482 -9.573 1.00 65.38 84 GLY A O 1
ATOM 666 N N . MET A 1 85 ? 13.787 -7.625 -10.722 1.00 63.44 85 MET A N 1
ATOM 667 C CA . MET A 1 85 ? 14.889 -7.775 -11.680 1.00 63.44 85 MET A CA 1
ATOM 668 C C . MET A 1 85 ? 16.274 -7.484 -11.082 1.00 63.44 85 MET A C 1
ATOM 670 O O . MET A 1 85 ? 17.219 -8.241 -11.306 1.00 63.44 85 MET A O 1
ATOM 674 N N . ASP A 1 86 ? 16.423 -6.389 -10.338 1.00 61.97 86 ASP A N 1
ATOM 675 C CA . ASP A 1 86 ? 17.707 -5.907 -9.820 1.00 61.97 86 ASP A CA 1
ATOM 676 C C . ASP A 1 86 ? 18.205 -6.746 -8.632 1.00 61.97 86 ASP A C 1
ATOM 678 O O . ASP A 1 86 ? 19.412 -6.960 -8.495 1.00 61.97 86 ASP A O 1
ATOM 682 N N . TYR A 1 87 ? 17.301 -7.282 -7.802 1.00 57.06 87 TYR A N 1
ATOM 683 C CA . TYR A 1 87 ? 17.662 -8.103 -6.640 1.00 57.06 87 TYR A CA 1
ATOM 684 C C . TYR A 1 87 ? 18.403 -9.390 -7.031 1.00 57.06 87 TYR A C 1
ATOM 686 O O . TYR A 1 87 ? 19.375 -9.769 -6.374 1.00 57.06 87 TYR A O 1
ATOM 694 N N . HIS A 1 88 ? 17.995 -10.037 -8.126 1.00 53.34 88 HIS A N 1
ATOM 695 C CA . HIS A 1 88 ? 18.669 -11.231 -8.644 1.00 53.34 88 HIS A CA 1
ATOM 696 C C . HIS A 1 88 ? 19.927 -10.910 -9.466 1.00 53.34 88 HIS A C 1
ATOM 698 O O . HIS A 1 88 ? 20.830 -11.744 -9.548 1.00 53.34 88 HIS A O 1
ATOM 704 N N . ARG A 1 89 ? 20.010 -9.703 -10.040 1.00 53.81 89 ARG A N 1
ATOM 705 C CA . ARG A 1 89 ? 21.139 -9.259 -10.876 1.00 53.81 89 ARG A CA 1
ATOM 706 C C . ARG A 1 89 ? 22.332 -8.716 -10.084 1.00 53.81 89 ARG A C 1
ATOM 708 O O . ARG A 1 89 ? 23.442 -8.779 -10.593 1.00 53.81 89 ARG A O 1
ATOM 715 N N . ARG A 1 90 ? 22.124 -8.158 -8.881 1.00 50.19 90 ARG A N 1
ATOM 716 C CA . ARG A 1 90 ? 23.162 -7.388 -8.152 1.00 50.19 90 ARG A CA 1
ATOM 717 C C . ARG A 1 90 ? 23.722 -8.042 -6.888 1.00 50.19 90 ARG A C 1
ATOM 719 O O . ARG A 1 90 ? 24.590 -7.457 -6.245 1.00 50.19 90 ARG A O 1
ATOM 726 N N . ARG A 1 91 ? 23.264 -9.236 -6.505 1.00 45.97 91 ARG A N 1
ATOM 727 C CA . ARG A 1 91 ? 23.989 -10.023 -5.493 1.00 45.97 91 ARG A CA 1
ATOM 728 C C . ARG A 1 91 ? 25.317 -10.503 -6.095 1.00 45.97 91 ARG A C 1
ATOM 730 O O . ARG A 1 91 ? 25.314 -10.864 -7.271 1.00 45.97 91 ARG A O 1
ATOM 737 N N . PRO A 1 92 ? 26.421 -10.564 -5.323 1.00 44.31 92 PRO A N 1
ATOM 738 C CA . PRO A 1 92 ? 27.595 -11.330 -5.721 1.00 44.31 92 PRO A CA 1
ATOM 739 C C . PRO A 1 92 ? 27.135 -12.774 -5.907 1.00 44.31 92 PRO A C 1
ATOM 741 O O . PRO A 1 92 ? 26.866 -13.483 -4.936 1.00 44.31 92 PRO A O 1
ATOM 744 N N . GLN A 1 93 ? 26.912 -13.181 -7.151 1.00 47.38 93 GLN A N 1
ATOM 745 C CA . GLN A 1 93 ? 26.576 -14.561 -7.429 1.00 47.38 93 GLN A CA 1
ATOM 746 C C . GLN A 1 93 ? 27.853 -15.374 -7.254 1.00 47.38 93 GLN A C 1
ATOM 748 O O . GLN A 1 93 ? 28.876 -15.087 -7.870 1.00 47.38 93 GLN A O 1
ATOM 753 N N . SER A 1 94 ? 27.791 -16.405 -6.416 1.00 45.25 94 SER A N 1
ATOM 754 C CA . SER A 1 94 ? 28.850 -17.409 -6.286 1.00 45.25 94 SER A CA 1
ATOM 755 C C . SER A 1 94 ? 29.013 -18.267 -7.548 1.00 45.25 94 SER A C 1
ATOM 757 O O . SER A 1 94 ? 29.934 -19.075 -7.620 1.00 45.25 94 SER A O 1
ATOM 759 N N . VAL A 1 95 ? 28.133 -18.097 -8.542 1.00 47.19 95 VAL A N 1
ATOM 760 C CA . VAL A 1 95 ? 28.126 -18.825 -9.811 1.00 47.19 95 VAL A CA 1
ATOM 761 C C . VAL A 1 95 ? 27.880 -17.819 -10.942 1.00 47.19 95 VAL A C 1
ATOM 763 O O . VAL A 1 95 ? 26.908 -17.074 -10.856 1.00 47.19 95 VAL A O 1
ATOM 766 N N . PRO A 1 96 ? 28.701 -17.763 -12.003 1.00 47.22 96 PRO A N 1
ATOM 767 C CA . PRO A 1 96 ? 28.440 -16.879 -13.134 1.00 47.22 96 PRO A CA 1
ATOM 768 C C . PRO A 1 96 ? 27.167 -17.326 -13.865 1.00 47.22 96 PRO A C 1
ATOM 770 O O . PRO A 1 96 ? 27.185 -18.344 -14.554 1.00 47.22 96 PRO A O 1
ATOM 773 N N . HIS A 1 97 ? 26.059 -16.592 -13.744 1.00 49.53 97 HIS A N 1
ATOM 774 C CA . HIS A 1 97 ? 24.893 -16.821 -14.594 1.00 49.53 97 HIS A CA 1
ATOM 775 C C . HIS A 1 97 ? 24.163 -15.521 -14.952 1.00 49.53 97 HIS A C 1
ATOM 777 O O . HIS A 1 97 ? 24.031 -14.594 -14.156 1.00 49.53 97 HIS A O 1
ATOM 783 N N . THR A 1 98 ? 23.649 -15.445 -16.178 1.00 51.09 98 THR A N 1
ATOM 784 C CA . THR A 1 98 ? 22.712 -14.393 -16.588 1.00 51.09 98 THR A CA 1
ATOM 785 C C . THR A 1 98 ? 21.285 -14.895 -16.365 1.00 51.09 98 THR A C 1
ATOM 787 O O . THR A 1 98 ? 21.007 -16.085 -16.502 1.00 51.09 98 THR A O 1
ATOM 790 N N . ALA A 1 99 ? 20.362 -14.013 -15.968 1.00 54.28 99 ALA A N 1
ATOM 791 C CA . ALA A 1 99 ? 18.941 -14.348 -16.044 1.00 54.28 99 ALA A CA 1
ATOM 792 C C . ALA A 1 99 ? 18.555 -14.501 -17.532 1.00 54.28 99 ALA A C 1
ATOM 794 O O . ALA A 1 99 ? 19.016 -13.675 -18.331 1.00 54.28 99 ALA A O 1
ATOM 795 N N . PRO A 1 100 ? 17.733 -15.500 -17.914 1.00 55.91 100 PRO A N 1
ATOM 796 C CA . PRO A 1 100 ? 17.284 -15.670 -19.294 1.00 55.91 100 PRO A CA 1
ATOM 797 C C . PRO A 1 100 ? 16.659 -14.373 -19.814 1.00 55.91 100 PRO A C 1
ATOM 799 O O . PRO A 1 100 ? 15.832 -13.761 -19.134 1.00 55.91 100 PRO A O 1
ATOM 802 N N . ARG A 1 101 ? 17.077 -13.922 -20.998 1.00 57.66 101 ARG A N 1
ATOM 803 C CA . ARG A 1 101 ? 16.540 -12.717 -21.644 1.00 57.66 101 ARG A CA 1
ATOM 804 C C . ARG A 1 101 ? 15.504 -13.100 -22.694 1.00 57.66 101 ARG A C 1
ATOM 806 O O . ARG A 1 101 ? 15.419 -14.251 -23.118 1.00 57.66 101 ARG A O 1
ATOM 813 N N . ALA A 1 102 ? 14.721 -12.122 -23.144 1.00 52.22 102 ALA A N 1
ATOM 814 C CA . ALA A 1 102 ? 13.906 -12.294 -24.343 1.00 52.22 102 ALA A CA 1
ATOM 815 C C . ALA A 1 102 ? 14.805 -12.755 -25.509 1.00 52.22 102 ALA A C 1
ATOM 817 O O . ALA A 1 102 ? 15.867 -12.174 -25.729 1.00 52.22 102 ALA A O 1
ATOM 818 N N . GLY A 1 103 ? 14.410 -13.829 -26.201 1.00 63.75 103 GLY A N 1
ATOM 819 C CA . GLY A 1 103 ? 15.219 -14.481 -27.241 1.00 63.75 103 GLY A CA 1
ATOM 820 C C . GLY A 1 103 ? 16.190 -15.564 -26.744 1.00 63.75 103 GLY A C 1
ATOM 821 O O . GLY A 1 103 ? 16.836 -16.203 -27.566 1.00 63.75 103 GLY A O 1
ATOM 822 N N . THR A 1 104 ? 16.290 -15.812 -25.429 1.00 71.00 104 THR A N 1
ATOM 823 C CA . THR A 1 104 ? 17.066 -16.944 -24.881 1.00 71.00 104 THR A CA 1
ATOM 824 C C . THR A 1 104 ? 16.413 -18.289 -25.183 1.00 71.00 104 THR A C 1
ATOM 826 O O . THR A 1 104 ? 17.126 -19.269 -25.365 1.00 71.00 104 THR A O 1
ATOM 829 N N . TRP A 1 105 ? 15.084 -18.334 -25.253 1.00 77.69 105 TRP A N 1
ATOM 830 C CA . TRP A 1 105 ? 14.331 -19.492 -25.723 1.00 77.69 105 TRP A CA 1
ATOM 831 C C . TRP A 1 105 ? 13.728 -19.165 -27.086 1.00 77.69 105 TRP A C 1
ATOM 833 O O . TRP A 1 105 ? 13.168 -18.080 -27.272 1.00 77.69 105 TRP A O 1
ATOM 843 N N . SER A 1 106 ? 13.854 -20.091 -28.030 1.00 82.69 106 SER A N 1
ATOM 844 C CA . SER A 1 106 ? 13.163 -20.004 -29.311 1.00 82.69 106 SER A CA 1
ATOM 845 C C . SER A 1 106 ? 12.768 -21.384 -29.811 1.00 82.69 106 SER A C 1
ATOM 847 O O . SER A 1 106 ? 13.500 -22.358 -29.615 1.00 82.69 106 SER A O 1
ATOM 849 N N . GLU A 1 107 ? 11.621 -21.447 -30.476 1.00 81.94 107 GLU A N 1
ATOM 850 C CA . GLU A 1 107 ? 11.143 -22.638 -31.160 1.00 81.94 107 GLU A CA 1
ATOM 851 C C . GLU A 1 107 ? 11.361 -22.463 -32.666 1.00 81.94 107 GLU A C 1
ATOM 853 O O . GLU A 1 107 ? 10.859 -21.517 -33.278 1.00 81.94 107 GLU A O 1
ATOM 858 N N . GLN A 1 108 ? 12.137 -23.362 -33.268 1.00 79.62 108 GLN A N 1
ATOM 859 C CA . GLN A 1 108 ? 12.309 -23.428 -34.718 1.00 79.62 108 GLN A CA 1
ATOM 860 C C . GLN A 1 108 ? 12.174 -24.874 -35.180 1.00 79.62 108 GLN A C 1
ATOM 862 O O . GLN A 1 108 ? 12.827 -25.771 -34.652 1.00 79.62 108 GLN A O 1
ATOM 867 N N . ASN A 1 109 ? 11.334 -25.096 -36.194 1.00 79.31 109 ASN A N 1
ATOM 868 C CA . ASN A 1 109 ? 11.111 -26.406 -36.817 1.00 79.31 109 ASN A CA 1
ATOM 869 C C . ASN A 1 109 ? 10.739 -27.524 -35.819 1.00 79.31 109 ASN A C 1
ATOM 871 O O . ASN A 1 109 ? 11.183 -28.657 -35.975 1.00 79.31 109 ASN A O 1
ATOM 875 N N . GLY A 1 110 ? 9.947 -27.209 -34.787 1.00 85.06 110 GLY A N 1
ATOM 876 C CA . GLY A 1 110 ? 9.525 -28.176 -33.763 1.00 85.06 110 GLY A CA 1
ATOM 877 C C . GLY A 1 110 ? 10.612 -28.557 -32.753 1.00 85.06 110 GLY A C 1
ATOM 878 O O . GLY A 1 110 ? 10.422 -29.489 -31.974 1.00 85.06 110 GLY A O 1
ATOM 879 N N . HIS A 1 111 ? 11.747 -27.853 -32.754 1.00 78.56 111 HIS A N 1
ATOM 880 C CA . HIS A 1 111 ? 12.791 -27.990 -31.748 1.00 78.56 111 HIS A CA 1
ATOM 881 C C . HIS A 1 111 ? 12.851 -26.744 -30.868 1.00 78.56 111 HIS A C 1
ATOM 883 O O . HIS A 1 111 ? 12.951 -25.615 -31.356 1.00 78.56 111 HIS A O 1
ATOM 889 N N . GLU A 1 112 ? 12.844 -26.968 -29.557 1.00 87.38 112 GLU A N 1
ATOM 890 C CA . GLU A 1 112 ? 13.136 -25.933 -28.576 1.00 87.38 112 GLU A CA 1
ATOM 891 C C . GLU A 1 112 ? 14.650 -25.745 -28.464 1.00 87.38 112 GLU A C 1
ATOM 893 O O . GLU A 1 112 ? 15.409 -26.700 -28.287 1.00 87.38 112 GLU A O 1
ATOM 898 N N . SER A 1 113 ? 15.097 -24.498 -28.564 1.00 78.94 113 SER A N 1
ATOM 899 C CA . SER A 1 113 ? 16.501 -24.125 -28.416 1.00 78.94 113 SER A CA 1
ATOM 900 C C . SER A 1 113 ? 16.664 -23.125 -27.280 1.00 78.94 113 SER A C 1
ATOM 902 O O . SER A 1 113 ? 15.872 -22.191 -27.133 1.00 78.94 113 SER A O 1
ATOM 904 N N . ILE A 1 114 ? 17.708 -23.329 -26.472 1.00 75.81 114 ILE A N 1
ATOM 905 C CA . ILE A 1 114 ? 18.105 -22.413 -25.402 1.00 75.81 114 ILE A CA 1
ATOM 906 C C . ILE A 1 114 ? 19.502 -21.885 -25.722 1.00 75.81 114 ILE A C 1
ATOM 908 O O . ILE A 1 114 ? 20.473 -22.641 -25.747 1.00 75.81 114 ILE A O 1
ATOM 912 N N . ALA A 1 115 ? 19.612 -20.580 -25.958 1.00 70.81 115 ALA A N 1
ATOM 913 C CA . ALA A 1 115 ? 20.893 -19.921 -26.174 1.00 70.81 115 ALA A CA 1
ATOM 914 C C . ALA A 1 115 ? 21.576 -19.634 -24.827 1.00 70.81 115 ALA A C 1
ATOM 916 O O . ALA A 1 115 ? 21.090 -18.833 -24.027 1.00 70.81 115 ALA A O 1
ATOM 917 N N . LEU A 1 116 ? 22.729 -20.259 -24.575 1.00 62.34 116 LEU A N 1
ATOM 918 C CA . LEU A 1 116 ? 23.561 -19.945 -23.411 1.00 62.34 116 LEU A CA 1
ATOM 919 C C . LEU A 1 116 ? 24.324 -18.640 -23.671 1.00 62.34 116 LEU A C 1
ATOM 921 O O . LEU A 1 116 ? 25.258 -18.599 -24.468 1.00 62.34 116 LEU A O 1
ATOM 925 N N . VAL A 1 117 ? 23.914 -17.559 -23.006 1.00 62.41 117 VAL A N 1
ATOM 926 C CA . VAL A 1 117 ? 24.546 -16.241 -23.145 1.00 62.41 117 VAL A CA 1
ATOM 927 C C . VAL A 1 117 ? 25.668 -16.101 -22.118 1.00 62.41 117 VAL A C 1
ATOM 929 O O . VAL A 1 117 ? 25.436 -16.254 -20.916 1.00 62.41 117 VAL A O 1
ATOM 932 N N . ALA A 1 118 ? 26.880 -15.786 -22.585 1.00 57.56 118 ALA A N 1
ATOM 933 C CA . ALA A 1 118 ? 28.022 -15.527 -21.713 1.00 57.56 118 ALA A CA 1
ATOM 934 C C . ALA A 1 118 ? 27.714 -14.385 -20.718 1.00 57.56 118 ALA A C 1
ATOM 936 O O . ALA A 1 118 ? 27.037 -13.420 -21.086 1.00 57.56 118 ALA A O 1
ATOM 937 N N . PRO A 1 119 ? 28.200 -14.463 -19.466 1.00 52.56 119 PRO A N 1
ATOM 938 C CA . PRO A 1 119 ? 28.033 -13.389 -18.498 1.00 52.56 119 PRO A CA 1
ATOM 939 C C . PRO A 1 119 ? 28.690 -12.106 -19.008 1.00 52.56 119 PRO A C 1
ATOM 941 O O . PRO A 1 119 ? 29.897 -12.050 -19.227 1.00 52.56 119 PRO A O 1
ATOM 944 N N . GLN A 1 120 ? 27.875 -11.072 -19.198 1.00 53.00 120 GLN A N 1
ATOM 945 C CA . GLN A 1 120 ? 28.317 -9.723 -19.529 1.00 53.00 120 GLN A CA 1
ATOM 946 C C . GLN A 1 120 ? 27.992 -8.802 -18.353 1.00 53.00 120 GLN A C 1
ATOM 948 O O . GLN A 1 120 ? 26.896 -8.866 -17.789 1.00 53.00 120 GLN A O 1
ATOM 953 N N . LEU A 1 121 ? 28.947 -7.947 -17.977 1.00 50.81 121 LEU A N 1
ATOM 954 C CA . LEU A 1 121 ? 28.663 -6.784 -17.138 1.00 50.81 121 LEU A CA 1
ATOM 955 C C . LEU A 1 121 ? 27.690 -5.902 -17.917 1.00 50.81 121 LEU A C 1
ATOM 957 O O . LEU A 1 121 ? 28.044 -5.476 -19.008 1.00 50.81 121 LEU A O 1
ATOM 961 N N . GLU A 1 122 ? 26.494 -5.650 -17.383 1.00 53.56 122 GLU A N 1
ATOM 962 C CA . GLU A 1 122 ? 25.507 -4.760 -18.005 1.00 53.56 122 GLU A CA 1
ATOM 963 C C . GLU A 1 122 ? 26.035 -3.316 -17.987 1.00 53.56 122 GLU A C 1
ATOM 965 O O . GLU A 1 122 ? 25.936 -2.661 -16.943 1.00 53.56 122 GLU A O 1
ATOM 970 N N . PRO A 1 123 ? 26.549 -2.767 -19.107 1.00 47.75 123 PRO A N 1
ATOM 971 C CA . PRO A 1 123 ? 27.011 -1.377 -19.158 1.00 47.75 123 PRO A CA 1
ATOM 972 C C . PRO A 1 123 ? 25.815 -0.412 -19.075 1.00 47.75 123 PRO A C 1
ATOM 974 O O . PRO A 1 123 ? 25.959 0.767 -18.769 1.00 47.75 123 PRO A O 1
ATOM 977 N N . GLU A 1 124 ? 24.617 -0.948 -19.330 1.00 48.25 124 GLU A N 1
ATOM 978 C CA . GLU A 1 124 ? 23.342 -0.260 -19.470 1.00 48.25 124 GLU A CA 1
ATOM 979 C C . GLU A 1 124 ? 22.366 -0.561 -18.333 1.00 48.25 124 GLU A C 1
ATOM 981 O O . GLU A 1 124 ? 21.146 -0.468 -18.507 1.00 48.25 124 GLU A O 1
ATOM 986 N N . ALA A 1 125 ? 22.852 -0.843 -17.122 1.00 55.25 125 ALA A N 1
ATOM 987 C CA . ALA A 1 125 ? 22.057 -0.428 -15.977 1.00 55.25 125 ALA A CA 1
ATOM 988 C C . ALA A 1 125 ? 21.906 1.088 -16.145 1.00 55.25 125 ALA A C 1
ATOM 990 O O . ALA A 1 125 ? 22.837 1.816 -15.840 1.00 55.25 125 ALA A O 1
ATOM 991 N N . ARG A 1 126 ? 20.819 1.563 -16.769 1.00 63.69 126 ARG A N 1
ATOM 992 C CA . ARG A 1 126 ? 20.587 2.973 -17.108 1.00 63.69 126 ARG A CA 1
ATOM 993 C C . ARG A 1 126 ? 20.451 3.747 -15.800 1.00 63.69 126 ARG A C 1
ATOM 995 O O . ARG A 1 126 ? 19.339 4.066 -15.397 1.00 63.69 126 ARG A O 1
ATOM 1002 N N . LEU A 1 127 ? 21.565 3.954 -15.096 1.00 68.81 127 LEU A N 1
ATOM 1003 C CA . LEU A 1 127 ? 21.636 4.414 -13.714 1.00 68.81 127 LEU A CA 1
ATOM 1004 C C . LEU A 1 127 ? 20.856 5.717 -13.532 1.00 68.81 127 LEU A C 1
ATOM 1006 O O . LEU A 1 127 ? 20.097 5.777 -12.570 1.00 68.81 127 LEU A O 1
ATOM 1010 N N . PRO A 1 128 ? 20.905 6.686 -14.470 1.00 75.62 128 PRO A N 1
ATOM 1011 C CA . PRO A 1 128 ? 20.059 7.873 -14.388 1.00 75.62 128 PRO A CA 1
ATOM 1012 C C . PRO A 1 128 ? 18.557 7.560 -14.439 1.00 75.62 128 PRO A C 1
ATOM 1014 O O . PRO A 1 128 ? 17.803 8.073 -13.623 1.00 75.62 128 PRO A O 1
ATOM 1017 N N . LEU A 1 129 ? 18.109 6.668 -15.331 1.00 74.19 129 LEU A N 1
ATOM 1018 C CA . LEU A 1 129 ? 16.694 6.273 -15.410 1.00 74.19 129 LEU A CA 1
ATOM 1019 C C . LEU A 1 129 ? 16.262 5.417 -14.214 1.00 74.19 129 LEU A C 1
ATOM 1021 O O . LEU A 1 129 ? 15.116 5.487 -13.786 1.00 74.19 129 LEU A O 1
ATOM 1025 N N . VAL A 1 130 ? 17.165 4.588 -13.680 1.00 75.25 130 VAL A N 1
ATOM 1026 C CA . VAL A 1 130 ? 16.937 3.844 -12.432 1.00 75.25 130 VAL A CA 1
ATOM 1027 C C . VAL A 1 130 ? 16.744 4.833 -11.291 1.00 75.25 130 VAL A C 1
ATOM 1029 O O . VAL A 1 130 ? 15.779 4.717 -10.551 1.00 75.25 130 VAL A O 1
ATOM 1032 N N . HIS A 1 131 ? 17.646 5.804 -11.176 1.00 79.94 131 HIS A N 1
ATOM 1033 C CA . HIS A 1 131 ? 17.609 6.826 -10.145 1.00 79.94 131 HIS A CA 1
ATOM 1034 C C . HIS A 1 131 ? 16.319 7.647 -10.218 1.00 79.94 131 HIS A C 1
ATOM 1036 O O . HIS A 1 131 ? 15.616 7.716 -9.220 1.00 79.94 131 HIS A O 1
ATOM 1042 N N . GLN A 1 132 ? 15.948 8.148 -11.400 1.00 82.56 132 GLN A N 1
ATOM 1043 C CA . GLN A 1 132 ? 14.701 8.895 -11.608 1.00 82.56 132 GLN A CA 1
ATOM 1044 C C . GLN A 1 132 ? 13.455 8.069 -11.264 1.00 82.56 132 GLN A C 1
ATOM 1046 O O . GLN A 1 132 ? 12.552 8.562 -10.595 1.00 82.56 132 GLN A O 1
ATOM 1051 N N . ALA A 1 133 ? 13.400 6.801 -11.687 1.00 81.00 133 ALA A N 1
ATOM 1052 C CA . ALA A 1 133 ? 12.275 5.924 -11.366 1.00 81.00 133 ALA A CA 1
ATOM 1053 C C . ALA A 1 133 ? 12.179 5.637 -9.858 1.00 81.00 133 ALA A C 1
ATOM 1055 O O . ALA A 1 133 ? 11.084 5.622 -9.301 1.00 81.00 133 ALA A O 1
ATOM 1056 N N . VAL A 1 134 ? 13.322 5.430 -9.194 1.00 83.50 134 VAL A N 1
ATOM 1057 C CA . VAL A 1 134 ? 13.388 5.236 -7.740 1.00 83.50 134 VAL A CA 1
ATOM 1058 C C . VAL A 1 134 ? 12.965 6.505 -7.008 1.00 83.50 134 VAL A C 1
ATOM 1060 O O . VAL A 1 134 ? 12.165 6.418 -6.086 1.00 83.50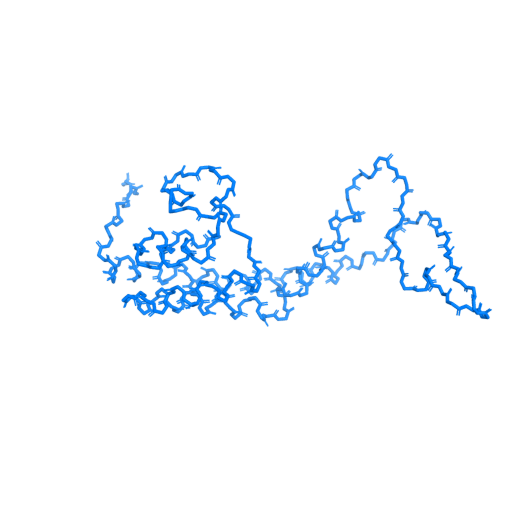 134 VAL A O 1
ATOM 1063 N N . GLU A 1 135 ? 13.456 7.672 -7.417 1.00 87.81 135 GLU A N 1
ATOM 1064 C CA . GLU A 1 135 ? 13.102 8.959 -6.818 1.00 87.81 135 GLU A CA 1
ATOM 1065 C C . GLU A 1 135 ? 11.598 9.232 -6.928 1.00 87.81 135 GLU A C 1
ATOM 1067 O O . GLU A 1 135 ? 10.947 9.479 -5.915 1.00 87.81 135 GLU A O 1
ATOM 1072 N N . ALA A 1 136 ? 11.020 9.090 -8.125 1.00 86.94 136 ALA A N 1
ATOM 1073 C CA . ALA A 1 136 ? 9.586 9.270 -8.339 1.00 86.94 136 ALA A CA 1
ATOM 1074 C C . ALA A 1 136 ? 8.749 8.312 -7.474 1.00 86.94 136 ALA A C 1
ATOM 1076 O O . ALA A 1 136 ? 7.810 8.735 -6.802 1.00 86.94 136 ALA A O 1
ATOM 1077 N N . ALA A 1 137 ? 9.125 7.032 -7.422 1.00 88.25 137 ALA A N 1
ATOM 1078 C CA . ALA A 1 137 ? 8.441 6.052 -6.585 1.00 88.25 137 ALA A CA 1
ATOM 10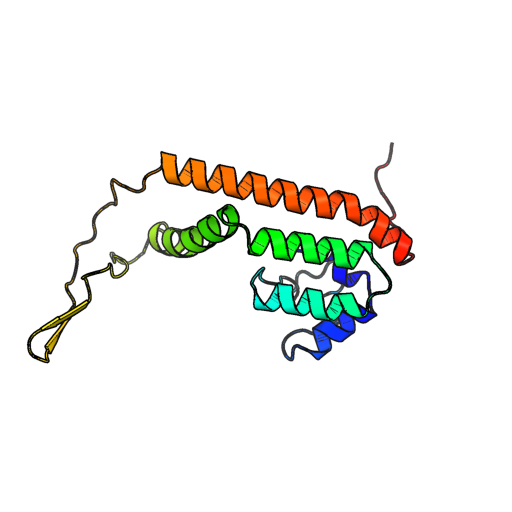79 C C . ALA A 1 137 ? 8.587 6.358 -5.083 1.00 88.25 137 ALA A C 1
ATOM 1081 O O . ALA A 1 137 ? 7.636 6.183 -4.324 1.00 88.25 137 ALA A O 1
ATOM 1082 N N . LEU A 1 138 ? 9.751 6.842 -4.635 1.00 89.12 138 LEU A N 1
ATOM 1083 C CA . LEU A 1 138 ? 9.959 7.252 -3.244 1.00 89.12 138 LEU A CA 1
ATOM 1084 C C . LEU A 1 138 ? 9.101 8.462 -2.868 1.00 89.12 138 LEU A C 1
ATOM 1086 O O . LEU A 1 138 ? 8.609 8.508 -1.742 1.00 89.12 138 LEU A O 1
ATOM 1090 N N . LEU A 1 139 ? 8.877 9.401 -3.789 1.00 92.00 139 LEU A N 1
ATOM 1091 C CA . LEU A 1 139 ? 7.958 10.522 -3.574 1.00 92.00 139 LEU A CA 1
ATOM 1092 C C . LEU A 1 139 ? 6.508 10.043 -3.415 1.00 92.00 139 LEU A C 1
ATOM 1094 O O . LEU A 1 139 ? 5.814 10.496 -2.505 1.00 92.00 139 LEU A O 1
ATOM 1098 N N . GLU A 1 140 ? 6.062 9.085 -4.231 1.00 93.19 140 GLU A N 1
ATOM 1099 C CA . GLU A 1 140 ? 4.728 8.479 -4.101 1.00 93.19 140 GLU A CA 1
ATOM 1100 C C . GLU A 1 140 ? 4.573 7.723 -2.769 1.00 93.19 140 GLU A C 1
ATOM 1102 O O . GLU A 1 140 ? 3.585 7.909 -2.053 1.00 93.19 140 GLU A O 1
ATOM 1107 N N . VAL A 1 141 ? 5.580 6.931 -2.379 1.00 90.75 141 VAL A N 1
ATOM 1108 C CA . VAL A 1 141 ? 5.617 6.257 -1.069 1.00 90.75 141 VAL A CA 1
ATOM 1109 C C . VAL A 1 141 ? 5.576 7.283 0.063 1.00 90.75 141 VAL A C 1
ATOM 1111 O O . VAL A 1 141 ? 4.820 7.110 1.020 1.00 90.75 141 VAL A O 1
ATOM 1114 N N . ALA A 1 142 ? 6.357 8.361 -0.034 1.00 90.50 142 ALA A N 1
ATOM 1115 C CA . ALA A 1 142 ? 6.389 9.417 0.970 1.00 90.50 142 ALA A CA 1
ATOM 1116 C C . ALA A 1 142 ? 5.027 10.111 1.105 1.00 90.50 142 ALA A C 1
ATOM 1118 O O . ALA A 1 142 ? 4.572 10.336 2.228 1.00 90.50 142 ALA A O 1
ATOM 1119 N N . ALA A 1 143 ? 4.341 10.394 -0.004 1.00 91.81 143 ALA A N 1
ATOM 1120 C CA . ALA A 1 143 ? 3.005 10.983 0.006 1.00 91.81 143 ALA A CA 1
ATOM 1121 C C . ALA A 1 143 ? 1.980 10.062 0.692 1.00 91.81 143 ALA A C 1
ATOM 1123 O O . ALA A 1 143 ? 1.270 10.492 1.607 1.00 91.81 143 ALA A O 1
ATOM 1124 N N . ALA A 1 144 ? 1.960 8.776 0.332 1.00 92.06 144 ALA A N 1
ATOM 1125 C CA . ALA A 1 144 ? 1.071 7.793 0.947 1.00 92.06 144 ALA A CA 1
ATOM 1126 C C . ALA A 1 144 ? 1.348 7.628 2.452 1.00 92.06 144 ALA A C 1
ATOM 1128 O O . ALA A 1 144 ? 0.427 7.656 3.270 1.00 92.06 144 ALA A O 1
ATOM 1129 N N . MET A 1 145 ? 2.621 7.524 2.847 1.00 90.00 145 MET A N 1
ATOM 1130 C CA . MET A 1 145 ? 3.003 7.418 4.261 1.00 90.00 145 MET A CA 1
ATOM 1131 C C . MET A 1 145 ? 2.720 8.703 5.039 1.00 90.00 145 MET A C 1
ATOM 1133 O O . MET A 1 145 ? 2.388 8.638 6.221 1.00 90.00 145 MET A O 1
ATOM 1137 N N . THR A 1 146 ? 2.781 9.864 4.387 1.00 91.81 146 THR A N 1
ATOM 1138 C CA . THR A 1 146 ? 2.366 11.137 4.982 1.00 91.81 146 THR A CA 1
ATOM 1139 C C . THR A 1 146 ? 0.871 11.124 5.278 1.00 91.81 146 THR A C 1
ATOM 1141 O O . THR A 1 146 ? 0.489 11.457 6.399 1.00 91.81 146 THR A O 1
ATOM 1144 N N . LYS A 1 147 ? 0.023 10.673 4.342 1.00 91.12 147 LYS A N 1
ATOM 1145 C CA . LYS A 1 147 ? -1.424 10.517 4.580 1.00 91.12 147 LYS A CA 1
ATOM 1146 C C . LYS A 1 147 ? -1.695 9.552 5.741 1.00 91.12 147 LYS A C 1
ATOM 1148 O O . LYS A 1 147 ? -2.423 9.904 6.664 1.00 91.12 147 LYS A O 1
ATOM 1153 N N . VAL A 1 148 ? -1.034 8.391 5.764 1.00 88.44 148 VAL A N 1
ATOM 1154 C CA . VAL A 1 148 ? -1.134 7.430 6.881 1.00 88.44 148 VAL A CA 1
ATOM 1155 C C . VAL A 1 148 ? -0.720 8.069 8.211 1.00 88.44 148 VAL A C 1
ATOM 1157 O O . VAL A 1 148 ? -1.436 7.951 9.200 1.00 88.44 148 VAL A O 1
ATOM 1160 N N . ARG A 1 149 ? 0.399 8.798 8.252 1.00 87.62 149 ARG A N 1
ATOM 1161 C CA . ARG A 1 149 ? 0.866 9.471 9.473 1.00 87.62 149 ARG A CA 1
ATOM 1162 C C . ARG A 1 149 ? -0.129 10.516 9.985 1.00 87.62 149 ARG A C 1
ATOM 1164 O O . ARG A 1 149 ? -0.310 10.612 11.193 1.00 87.62 149 ARG A O 1
ATOM 1171 N N . HIS A 1 150 ? -0.772 11.273 9.096 1.00 90.12 150 HIS A N 1
ATOM 1172 C CA . HIS A 1 150 ? -1.770 12.280 9.478 1.00 90.12 150 HIS A CA 1
ATOM 1173 C C . HIS A 1 150 ? -3.072 11.660 9.992 1.00 90.12 150 HIS A C 1
ATOM 1175 O O . HIS A 1 150 ? -3.692 12.210 10.897 1.00 90.12 150 HIS A O 1
ATOM 1181 N N . LEU A 1 151 ? -3.480 10.514 9.444 1.00 89.81 151 LEU A N 1
ATOM 1182 C CA . LEU A 1 151 ? -4.693 9.818 9.875 1.00 89.81 151 LEU A CA 1
ATOM 1183 C C . LEU A 1 151 ? -4.501 9.052 11.193 1.00 89.81 151 LEU A C 1
ATOM 1185 O O . LEU A 1 151 ? -5.482 8.760 11.869 1.00 89.81 151 LEU A O 1
ATOM 1189 N N . ALA A 1 152 ? -3.263 8.728 11.578 1.00 85.62 152 ALA A N 1
ATOM 1190 C CA . ALA A 1 152 ? -2.979 7.902 12.754 1.00 85.62 152 ALA A CA 1
ATOM 1191 C C . ALA A 1 152 ? -3.572 8.441 14.069 1.00 85.62 152 ALA A C 1
ATOM 1193 O O . ALA A 1 152 ? -4.281 7.682 14.730 1.00 85.62 152 ALA A O 1
ATOM 1194 N N . PRO A 1 153 ? -3.401 9.727 14.430 1.00 85.06 153 PRO A N 1
ATOM 1195 C CA . PRO A 1 153 ? -4.047 10.297 15.615 1.00 85.06 153 PRO A CA 1
ATOM 1196 C C . PRO A 1 153 ? -5.578 10.212 15.595 1.00 85.06 153 PRO A C 1
ATOM 1198 O O . PRO A 1 153 ? -6.207 10.005 16.634 1.00 85.06 153 PRO A O 1
ATOM 1201 N N . VAL A 1 154 ? -6.182 10.349 14.411 1.00 88.50 154 VAL A N 1
ATOM 1202 C CA . VAL A 1 154 ? -7.637 10.257 14.233 1.00 88.50 154 VAL A CA 1
ATOM 1203 C C . VAL A 1 154 ? -8.108 8.829 14.476 1.00 88.50 154 VAL A C 1
ATOM 1205 O O . VAL A 1 154 ? -9.037 8.630 15.249 1.00 88.50 154 VAL A O 1
ATOM 1208 N N . VAL A 1 155 ? -7.420 7.835 13.905 1.00 86.69 155 VAL A N 1
ATOM 1209 C CA . VAL A 1 155 ? -7.712 6.413 14.149 1.00 86.69 155 VAL A CA 1
ATOM 1210 C C . VAL A 1 155 ? -7.624 6.082 15.635 1.00 86.69 155 VAL A C 1
ATOM 1212 O O . VAL A 1 155 ? -8.515 5.423 16.158 1.00 86.69 155 VAL A O 1
ATOM 1215 N N . PHE A 1 156 ? -6.598 6.573 16.338 1.00 84.31 156 PHE A N 1
ATOM 1216 C CA . PHE A 1 156 ? -6.494 6.357 17.782 1.00 84.31 156 PHE A CA 1
ATOM 1217 C C . PHE A 1 156 ? -7.696 6.937 18.529 1.00 84.31 156 PHE A C 1
ATOM 1219 O O . PHE A 1 156 ? -8.273 6.266 19.376 1.00 84.31 156 PHE A O 1
ATOM 1226 N N . THR A 1 157 ? -8.114 8.149 18.170 1.00 84.69 157 THR A N 1
ATOM 1227 C CA . THR A 1 157 ? -9.269 8.805 18.795 1.00 84.69 157 THR A CA 1
ATOM 1228 C C . THR A 1 157 ? -10.569 8.046 18.512 1.00 84.69 157 THR A C 1
ATOM 1230 O O . THR A 1 157 ? -11.333 7.781 19.436 1.00 84.69 157 THR A O 1
ATOM 1233 N N . GLU A 1 158 ? -10.810 7.651 17.258 1.00 87.69 158 GLU A N 1
ATOM 1234 C CA . GLU A 1 158 ? -12.017 6.923 16.835 1.00 87.69 158 GLU A CA 1
ATOM 1235 C C . GLU A 1 158 ? -12.124 5.533 17.473 1.00 87.69 158 GLU A C 1
ATOM 1237 O O . GLU A 1 158 ? -13.222 5.094 17.810 1.00 87.69 158 GLU A O 1
ATOM 1242 N N . LEU A 1 159 ? -10.992 4.852 17.660 1.00 83.38 159 LEU A N 1
ATOM 1243 C CA . LEU A 1 159 ? -10.930 3.531 18.286 1.00 83.38 159 LEU A CA 1
ATOM 1244 C C . LEU A 1 159 ? -10.795 3.593 19.820 1.00 83.38 159 LEU A C 1
ATOM 1246 O O . LEU A 1 159 ? -10.713 2.552 20.466 1.00 83.38 159 LEU A O 1
ATOM 1250 N N . GLY A 1 160 ? -10.766 4.790 20.420 1.00 81.06 160 GLY A N 1
ATOM 1251 C CA . GLY A 1 160 ? -10.637 4.962 21.873 1.00 81.06 160 GLY A CA 1
ATOM 1252 C C . GLY A 1 160 ? -9.270 4.551 22.436 1.00 81.06 160 GLY A C 1
ATOM 1253 O O . GLY A 1 160 ? -9.165 4.143 23.591 1.00 81.06 160 GLY A O 1
ATOM 1254 N N . ILE A 1 161 ? -8.219 4.637 21.625 1.00 75.88 161 ILE A N 1
ATOM 1255 C CA . ILE A 1 161 ? -6.864 4.198 21.954 1.00 75.88 161 ILE A CA 1
ATOM 1256 C C . ILE A 1 161 ? -6.073 5.358 22.527 1.00 75.88 161 ILE A C 1
ATOM 1258 O O . ILE A 1 161 ? -5.895 6.401 21.898 1.00 75.88 161 ILE A O 1
ATOM 1262 N N . VAL A 1 162 ? -5.540 5.144 23.723 1.00 70.94 162 VAL A N 1
ATOM 1263 C CA . VAL A 1 162 ? -4.709 6.126 24.410 1.00 70.94 162 VAL A CA 1
ATOM 1264 C C . VAL A 1 162 ? -3.258 5.944 23.972 1.00 70.94 162 VAL A C 1
ATOM 1266 O O . VAL A 1 162 ? -2.604 4.968 24.337 1.00 70.94 162 VAL A O 1
ATOM 1269 N N . CYS A 1 163 ? -2.735 6.896 23.200 1.00 61.53 163 CYS A N 1
ATOM 1270 C CA . CYS A 1 163 ? -1.299 6.994 22.958 1.00 61.53 163 CYS A CA 1
ATOM 1271 C C . CYS A 1 163 ? -0.629 7.707 24.134 1.00 61.53 163 CYS A C 1
ATOM 1273 O O . CYS A 1 163 ? -0.753 8.921 24.275 1.00 61.53 163 CYS A O 1
ATOM 1275 N N . ALA A 1 164 ? 0.119 6.965 24.951 1.00 58.56 164 ALA A N 1
ATOM 1276 C CA . ALA A 1 164 ? 1.104 7.569 25.837 1.00 58.56 164 ALA A CA 1
ATOM 1277 C C . ALA A 1 164 ? 2.287 8.036 24.977 1.00 58.56 164 ALA A C 1
ATOM 1279 O O . ALA A 1 164 ? 3.049 7.223 24.454 1.00 58.56 164 ALA A O 1
ATOM 1280 N N . THR A 1 165 ? 2.403 9.340 24.750 1.00 53.28 165 THR A N 1
ATOM 1281 C CA . THR A 1 165 ? 3.604 9.912 24.143 1.00 53.28 165 THR A CA 1
ATOM 1282 C C . THR A 1 165 ? 4.627 10.171 25.240 1.00 53.28 165 THR A C 1
ATOM 1284 O O . THR A 1 165 ? 4.558 11.204 25.899 1.00 53.28 165 THR A O 1
ATOM 1287 N N . ASP A 1 166 ? 5.593 9.268 25.406 1.00 44.22 166 ASP A N 1
ATOM 1288 C CA . ASP A 1 166 ? 6.843 9.562 26.118 1.00 44.22 166 ASP A CA 1
ATOM 1289 C C . ASP A 1 166 ? 7.734 10.440 25.218 1.00 44.22 166 ASP A C 1
ATOM 1291 O O . ASP A 1 166 ? 8.763 10.013 24.699 1.00 44.22 166 ASP A O 1
ATOM 1295 N N . PHE A 1 167 ? 7.313 11.679 24.977 1.00 45.56 167 PHE A N 1
ATOM 1296 C CA . PHE A 1 167 ? 8.240 12.752 24.629 1.00 45.56 167 PHE A CA 1
ATOM 1297 C C . PHE A 1 167 ? 8.297 13.651 25.857 1.00 45.56 167 PHE A C 1
ATOM 1299 O O . PHE A 1 167 ? 7.521 14.594 25.975 1.00 45.56 167 PHE A O 1
ATOM 1306 N N . GLY A 1 168 ? 9.132 13.256 26.820 1.00 35.81 168 GLY A N 1
ATOM 1307 C CA . GLY A 1 168 ? 9.453 14.094 27.969 1.00 35.81 168 GLY A CA 1
ATOM 1308 C C . GLY A 1 168 ? 10.131 15.388 27.520 1.00 35.81 168 GLY A C 1
ATOM 1309 O O . GLY A 1 168 ? 10.853 15.384 26.518 1.00 35.81 168 GLY A O 1
ATOM 1310 N N . ASP A 1 169 ? 9.842 16.457 28.262 1.00 36.78 169 ASP A N 1
ATOM 1311 C CA . ASP A 1 169 ? 10.504 17.765 28.192 1.00 36.78 169 ASP A CA 1
ATOM 1312 C C . ASP A 1 169 ? 12.041 17.671 28.263 1.00 36.78 169 ASP A C 1
ATOM 1314 O O . ASP A 1 169 ? 12.562 16.798 29.004 1.00 36.78 169 ASP A O 1
#

Foldseek 3Di:
DPLVLLLFPQLLVQLQVVDPLDDNVCSPPPRPRPSNVDDLDPVVLVSSLVSCVRPPAPLSNVLSVLSVVLNPDPLQVVLVVVCVVVVVVPDPDPDQADDQDVVQWDDDPNDIHGDGDGRDDCPPPVVVVNVVSNVVSVVSVVVSVVSVVVSSVVSCVSSVHDDDDPPDD

Radius of gyration: 21.74 Å; chains: 1; bounding box: 45×46×65 Å

Sequence (169 aa):
MLRFMLLDSDSTSAFARAHRNYREADFAPHSDARQGWLTFNKTLVSELQAATRLSSSAALREMVIALDELRDSAGYRGLDDRRGMDYHRRRPQSVPHTAPRAGTWSEQNGHESIALVAPQLEPEARLPLVHQAVEAALLEVAAAMTKVRHLAPVVFTELGIVCATDFGD

pLDDT: mean 74.32, std 14.55, range [35.81, 93.38]

Organism: Propionibacterium freudenreichii subsp. shermanii (strain ATCC 9614 / DSM 4902 / CIP 103027 / NCIMB 8099 / CIRM-BIA1) (NCBI:txid754252)

Secondary structure (DSSP, 8-state):
--GGGGG-HHHHHHHHHH-TT--GGGG-TT---GGGS---SHHHHHHHHHHHTT-S-HHHHHHHHHHHHHHT-HHHHHHHHHHHHHHHHSS--SS--PPPPTTSEEEETTEEEE--PPP---TT--HHHHHHHHHHHHHHHHHHHHHHHHHHHHHHHHTT---------